Protein AF-A0AAP9JIJ9-F1 (afdb_monomer)

Radius of gyration: 30.89 Å; Cα contacts (8 Å, |Δi|>4): 57; ch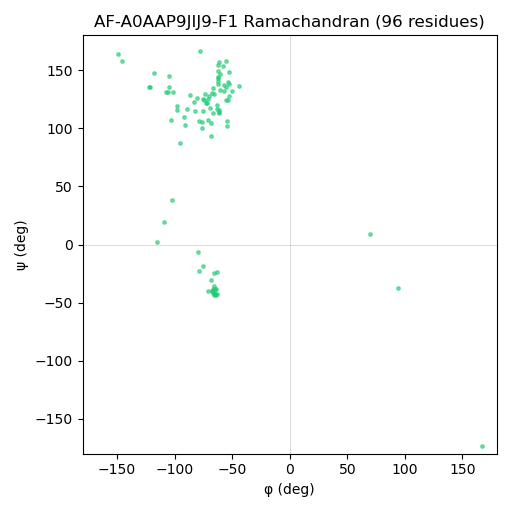ains: 1; bounding box: 72×58×62 Å

Organism: Gluconobacter thailandicus (NCBI:txid257438)

Structure (mmCIF, N/CA/C/O backbone):
data_AF-A0AAP9JIJ9-F1
#
_entry.id   AF-A0AAP9JIJ9-F1
#
loop_
_atom_site.group_PDB
_atom_site.id
_atom_site.type_symbol
_atom_site.label_atom_id
_atom_site.label_alt_id
_atom_site.label_comp_id
_atom_site.label_asym_id
_atom_site.label_entity_id
_atom_site.label_seq_id
_atom_site.pdbx_PDB_ins_code
_atom_site.Cartn_x
_atom_site.Cartn_y
_atom_site.Cartn_z
_atom_site.occupancy
_atom_site.B_iso_or_equiv
_atom_site.auth_seq_id
_atom_site.auth_comp_id
_atom_site.auth_asym_id
_atom_site.auth_atom_id
_atom_site.pdbx_PDB_model_num
ATOM 1 N N . MET A 1 1 ? -58.685 -24.502 34.396 1.00 56.62 1 MET A N 1
ATOM 2 C CA . MET A 1 1 ? -57.422 -24.978 33.782 1.00 56.62 1 MET A CA 1
ATOM 3 C C . MET A 1 1 ? -57.055 -24.272 32.468 1.00 56.62 1 MET A C 1
ATOM 5 O O . MET A 1 1 ? -55.871 -24.106 32.222 1.00 56.62 1 MET A O 1
ATOM 9 N N . LEU A 1 2 ? -58.010 -23.771 31.668 1.00 58.66 2 LEU A N 1
ATOM 10 C CA . LEU A 1 2 ? -57.749 -23.169 30.343 1.00 58.66 2 LEU A CA 1
ATOM 11 C C . LEU A 1 2 ? -56.924 -21.854 30.345 1.00 58.66 2 LEU A C 1
ATOM 13 O O . LEU A 1 2 ? -56.239 -21.553 29.376 1.00 58.66 2 LEU A O 1
ATOM 17 N N . LYS A 1 3 ? -56.928 -21.095 31.452 1.00 56.50 3 LYS A N 1
ATOM 18 C CA . LYS A 1 3 ? -56.244 -19.788 31.575 1.00 56.50 3 LYS A CA 1
ATOM 19 C C . LYS A 1 3 ? -54.709 -19.882 31.551 1.00 56.50 3 LYS A C 1
ATOM 21 O O . LYS A 1 3 ? -54.049 -18.968 31.070 1.00 56.50 3 LYS A O 1
ATOM 26 N N . HIS A 1 4 ? -54.142 -20.986 32.042 1.00 57.25 4 HIS A N 1
ATOM 27 C CA . HIS A 1 4 ? -52.686 -21.190 32.074 1.00 57.25 4 HIS A CA 1
ATOM 28 C C . HIS A 1 4 ? -52.126 -21.621 30.709 1.00 57.25 4 HIS A C 1
ATOM 30 O O . HIS A 1 4 ? -50.959 -21.370 30.419 1.00 57.25 4 HIS A O 1
ATOM 36 N N . LEU A 1 5 ? -52.972 -22.202 29.849 1.00 60.41 5 LEU A N 1
ATOM 37 C CA . LEU A 1 5 ? -52.593 -22.652 28.509 1.00 60.41 5 LEU A CA 1
ATOM 38 C C . LEU A 1 5 ? -52.335 -21.467 27.561 1.00 60.41 5 LEU A C 1
ATOM 40 O O . LEU A 1 5 ? -51.359 -21.473 26.815 1.00 60.41 5 LEU A O 1
ATOM 44 N N . SER A 1 6 ? -53.162 -20.415 27.639 1.00 61.53 6 SER A N 1
ATOM 45 C CA . SER A 1 6 ? -52.967 -19.185 26.856 1.00 61.53 6 SER A CA 1
ATOM 46 C C . SER A 1 6 ? -51.706 -18.417 27.253 1.00 61.53 6 SER A C 1
ATOM 48 O O . SER A 1 6 ? -51.049 -17.854 26.384 1.00 61.53 6 SER A O 1
ATOM 50 N N . GLY A 1 7 ? -51.342 -18.410 28.541 1.00 70.62 7 GLY A N 1
ATOM 51 C CA . GLY A 1 7 ? -50.116 -17.753 29.009 1.00 70.62 7 GLY A CA 1
ATOM 52 C C . GLY A 1 7 ? -48.853 -18.432 28.476 1.00 70.62 7 GLY A C 1
ATOM 53 O O . GLY A 1 7 ? -47.953 -17.760 27.981 1.00 70.62 7 GLY A O 1
ATOM 54 N N . LEU A 1 8 ? -48.820 -19.767 28.500 1.00 68.81 8 LEU A N 1
ATOM 55 C CA . LEU A 1 8 ? -47.718 -20.559 27.944 1.00 68.81 8 LEU A CA 1
ATOM 56 C C . LEU A 1 8 ? -47.572 -20.375 26.428 1.00 68.81 8 LEU A C 1
ATOM 58 O O . LEU A 1 8 ? -46.455 -20.188 25.949 1.00 68.81 8 LEU A O 1
ATOM 62 N N . LEU A 1 9 ? -48.687 -20.351 25.689 1.00 71.75 9 LEU A N 1
ATOM 63 C CA . LEU A 1 9 ? -48.675 -20.100 24.244 1.00 71.75 9 LEU A CA 1
ATOM 64 C C . LEU A 1 9 ? -48.208 -18.682 23.889 1.00 71.75 9 LEU A C 1
ATOM 66 O O . LEU A 1 9 ? -47.466 -18.501 22.924 1.00 71.75 9 LEU A O 1
ATOM 70 N N . ALA A 1 10 ? -48.605 -17.677 24.674 1.00 69.81 10 ALA A N 1
ATOM 71 C CA . ALA A 1 10 ? -48.161 -16.302 24.463 1.00 69.81 10 ALA A CA 1
ATOM 72 C C . ALA A 1 10 ? -46.643 -16.164 24.662 1.00 69.81 10 ALA A C 1
ATOM 74 O O . ALA A 1 10 ? -45.969 -15.551 23.837 1.00 69.81 10 ALA A O 1
ATOM 75 N N . VAL A 1 11 ? -46.090 -16.794 25.705 1.00 73.31 11 VAL A N 1
ATOM 76 C CA . VAL A 1 11 ? -44.644 -16.786 25.980 1.00 73.31 11 VAL A CA 1
ATOM 77 C C . VAL A 1 11 ? -43.864 -17.536 24.895 1.00 73.31 11 VAL A C 1
ATOM 79 O O . VAL A 1 11 ? -42.833 -17.041 24.437 1.00 73.31 11 VAL A O 1
ATOM 82 N N . SER A 1 12 ? -44.362 -18.686 24.421 1.00 69.94 12 SER A N 1
ATOM 83 C CA . SER A 1 12 ? -43.686 -19.444 23.359 1.00 69.94 12 SER A CA 1
ATOM 84 C C . SER A 1 12 ? -43.691 -18.710 22.019 1.00 69.94 12 SER A C 1
ATOM 86 O O . SER A 1 12 ? -42.682 -18.712 21.316 1.00 69.94 12 SER A O 1
ATOM 88 N N . ALA A 1 13 ? -44.802 -18.050 21.673 1.00 76.69 13 ALA A N 1
ATOM 89 C CA . ALA A 1 13 ? -44.900 -17.270 20.441 1.00 76.69 13 ALA A CA 1
ATOM 90 C C . ALA A 1 13 ? -43.948 -16.067 20.465 1.00 76.69 13 ALA A C 1
ATOM 92 O O . ALA A 1 13 ? -43.296 -15.771 19.465 1.00 76.69 13 ALA A O 1
ATOM 93 N N . PHE A 1 14 ? -43.810 -15.419 21.625 1.00 78.00 14 PHE A N 1
ATOM 94 C CA . PHE A 1 14 ? -42.883 -14.305 21.796 1.00 78.00 14 PHE A CA 1
ATOM 95 C C . PHE A 1 14 ? -41.424 -14.746 21.648 1.00 78.00 14 PHE A C 1
ATOM 97 O O . PHE A 1 14 ? -40.636 -14.096 20.965 1.00 78.00 14 PHE A O 1
ATOM 104 N N . PHE A 1 15 ? -41.072 -15.889 22.237 1.00 78.06 15 PHE A N 1
ATOM 105 C CA . PHE A 1 15 ? -39.722 -16.436 22.143 1.00 78.06 15 PHE A CA 1
ATOM 106 C C . PHE A 1 15 ? -39.360 -16.841 20.706 1.00 78.06 15 PHE A C 1
ATOM 108 O O . PHE A 1 15 ? -38.272 -16.525 20.224 1.00 78.06 15 PHE A O 1
ATOM 115 N N . ALA A 1 16 ? -40.293 -17.476 19.989 1.00 79.81 16 ALA A N 1
ATOM 116 C CA . ALA A 1 16 ? -40.109 -17.831 18.583 1.00 79.81 16 ALA A CA 1
ATOM 117 C C . ALA A 1 16 ? -39.964 -16.591 17.682 1.00 79.81 16 ALA A C 1
ATOM 119 O O . ALA A 1 16 ? -39.135 -16.590 16.775 1.00 79.81 16 ALA A O 1
ATOM 120 N N . ALA A 1 17 ? -40.716 -15.519 17.954 1.00 78.75 17 ALA A N 1
ATOM 121 C CA . ALA A 1 17 ? -40.632 -14.274 17.191 1.00 78.75 17 ALA A CA 1
ATOM 122 C C . ALA A 1 17 ? -39.280 -13.560 17.362 1.00 78.75 17 ALA A C 1
ATOM 124 O O . ALA A 1 17 ? -38.740 -13.041 16.387 1.00 78.75 17 ALA A O 1
ATOM 125 N N . ILE A 1 18 ? -38.704 -13.572 18.569 1.00 76.50 18 ILE A N 1
ATOM 126 C CA . ILE A 1 18 ? -37.377 -12.987 18.825 1.00 76.50 18 ILE A CA 1
ATOM 127 C C . ILE A 1 18 ? -36.283 -13.792 18.107 1.00 76.50 18 ILE A C 1
ATOM 129 O O . ILE A 1 18 ? -35.378 -13.209 17.517 1.00 76.50 18 ILE A O 1
ATOM 133 N N . MET A 1 19 ? -36.386 -15.123 18.101 1.00 77.06 19 MET A N 1
ATOM 134 C CA . MET A 1 19 ? -35.405 -15.997 17.439 1.00 77.06 19 MET A CA 1
ATOM 135 C C . MET A 1 19 ? -35.523 -16.021 15.909 1.00 77.06 19 MET A C 1
ATOM 137 O O . MET A 1 19 ? -34.574 -16.406 15.232 1.00 77.06 19 MET A O 1
ATOM 141 N N . ALA A 1 20 ? -36.661 -15.600 15.351 1.00 79.94 20 ALA A N 1
ATOM 142 C CA . ALA A 1 20 ? -36.858 -15.483 13.906 1.00 79.94 20 ALA A CA 1
ATOM 143 C C . ALA A 1 20 ? -36.239 -14.207 13.307 1.00 79.94 20 ALA A C 1
ATOM 145 O O . ALA A 1 20 ? -36.229 -14.048 12.084 1.00 79.94 20 ALA A O 1
ATOM 146 N N . MET A 1 21 ? -35.727 -13.290 14.137 1.00 80.88 21 MET A N 1
ATOM 147 C CA . MET A 1 21 ? -35.052 -12.097 13.639 1.00 80.88 21 MET A CA 1
ATOM 148 C C . MET A 1 21 ? -33.694 -12.474 13.024 1.00 80.88 21 MET A C 1
ATOM 150 O O . MET A 1 21 ? -32.868 -13.094 13.698 1.00 80.88 21 MET A O 1
ATOM 154 N N . PRO A 1 22 ? -33.425 -12.103 11.758 1.00 74.12 22 PRO A N 1
ATOM 155 C CA . PRO A 1 22 ? -32.126 -12.346 11.149 1.00 74.12 22 PRO A CA 1
ATOM 156 C C . PRO A 1 22 ? -31.032 -11.587 11.917 1.00 74.12 22 PRO A C 1
ATOM 158 O O . PRO A 1 22 ? -31.274 -10.467 12.380 1.00 74.12 22 PRO A O 1
ATOM 161 N N . PRO A 1 23 ? -29.817 -12.153 12.048 1.00 69.94 23 PRO A N 1
ATOM 162 C CA . PRO A 1 23 ? -28.720 -11.469 12.712 1.00 69.94 23 PRO A CA 1
ATOM 163 C C . PRO A 1 23 ? -28.391 -10.187 11.942 1.00 69.94 23 PRO A C 1
ATOM 165 O O . PRO A 1 23 ? -27.957 -10.228 10.787 1.00 69.94 23 PRO A O 1
ATOM 168 N N . VAL A 1 24 ? -28.596 -9.038 12.589 1.00 75.56 24 VAL A N 1
ATOM 169 C CA . VAL A 1 24 ? -28.178 -7.737 12.062 1.00 75.56 24 VAL A CA 1
ATOM 170 C C . VAL A 1 24 ? -26.652 -7.714 12.075 1.00 75.56 24 VAL A C 1
ATOM 172 O O . VAL A 1 24 ? -26.012 -7.423 13.083 1.00 75.56 24 VAL A O 1
ATOM 175 N N . SER A 1 25 ? -26.062 -8.095 10.948 1.00 67.50 25 SER A N 1
ATOM 176 C CA . SER A 1 25 ? -24.618 -8.065 10.746 1.00 67.50 25 SER A CA 1
ATOM 177 C C . SER A 1 25 ? -24.211 -6.614 10.502 1.00 67.50 25 SER A C 1
ATOM 179 O O . SER A 1 25 ? -24.411 -6.085 9.412 1.00 67.50 25 SER A O 1
ATOM 181 N N . GLY A 1 26 ? -23.692 -5.941 11.528 1.00 64.38 26 GLY A N 1
ATOM 182 C CA . GLY A 1 26 ? -23.161 -4.587 11.386 1.00 64.38 26 GLY A CA 1
ATOM 183 C C . GLY A 1 26 ? -21.866 -4.592 10.572 1.00 64.38 26 GLY A C 1
ATOM 184 O O . GLY A 1 26 ? -20.930 -5.327 10.886 1.00 64.38 26 GLY A O 1
ATOM 185 N N . THR A 1 27 ? -21.788 -3.766 9.531 1.00 64.69 27 THR A N 1
ATOM 186 C CA . THR A 1 27 ? -20.542 -3.542 8.795 1.00 64.69 27 THR A CA 1
ATOM 187 C C . THR A 1 27 ? -19.633 -2.636 9.622 1.00 64.69 27 THR A C 1
ATOM 189 O O . THR A 1 27 ? -19.861 -1.435 9.754 1.00 64.69 27 THR A O 1
ATOM 192 N N . ALA A 1 28 ? -18.590 -3.211 10.220 1.00 55.06 28 ALA A N 1
ATOM 193 C CA . ALA A 1 28 ? -17.548 -2.429 10.871 1.00 55.06 28 ALA A CA 1
ATOM 194 C C . ALA A 1 28 ? -16.755 -1.660 9.802 1.00 55.06 28 ALA A C 1
ATOM 196 O O . ALA A 1 28 ? -15.941 -2.233 9.077 1.00 55.06 28 ALA A O 1
ATOM 197 N N . HIS A 1 29 ? -17.001 -0.357 9.691 1.00 51.06 29 HIS A N 1
ATOM 198 C CA . HIS A 1 29 ? -16.231 0.525 8.822 1.00 51.06 29 HIS A CA 1
ATOM 199 C C . HIS A 1 29 ? -15.062 1.113 9.618 1.00 51.06 29 HIS A C 1
ATOM 201 O O . HIS A 1 29 ? -15.238 2.017 10.430 1.00 51.06 29 HIS A O 1
ATOM 207 N N . ALA A 1 30 ? -13.855 0.587 9.402 1.00 51.91 30 ALA A N 1
ATOM 208 C CA . ALA A 1 30 ? -12.634 1.200 9.914 1.00 51.91 30 ALA A CA 1
ATOM 209 C C . ALA A 1 30 ? -12.249 2.372 9.000 1.00 51.91 30 ALA A C 1
ATOM 211 O O . ALA A 1 30 ? -11.791 2.164 7.876 1.00 51.91 30 ALA A O 1
ATOM 212 N N . GLN A 1 31 ? -12.452 3.605 9.466 1.00 48.69 31 GLN A N 1
ATOM 213 C CA . GLN A 1 31 ? -12.028 4.801 8.744 1.00 48.69 31 GLN A CA 1
ATOM 214 C C . GLN A 1 31 ? -10.598 5.169 9.152 1.00 48.69 31 GLN A C 1
ATOM 216 O O . GLN A 1 31 ? -10.327 5.483 10.310 1.00 48.69 31 GLN A O 1
ATOM 221 N N . PHE A 1 32 ? -9.673 5.114 8.194 1.00 56.62 32 PHE A N 1
ATOM 222 C CA . PHE A 1 32 ? -8.302 5.577 8.389 1.00 56.62 32 PHE A CA 1
ATOM 223 C C . PHE A 1 32 ? -8.279 7.108 8.373 1.00 56.62 32 PHE A C 1
ATOM 225 O O . PHE A 1 32 ? -8.579 7.717 7.346 1.00 56.62 32 PHE A O 1
ATOM 232 N N . VAL A 1 33 ? -7.928 7.723 9.504 1.00 62.03 33 VAL A N 1
ATOM 233 C CA . VAL A 1 33 ? -7.702 9.170 9.608 1.00 62.03 33 VAL A CA 1
ATOM 234 C C . VAL A 1 33 ? -6.189 9.409 9.642 1.00 62.03 33 VAL A C 1
ATOM 236 O O . VAL A 1 33 ? -5.553 9.090 10.650 1.00 62.03 33 VAL A O 1
ATOM 239 N N . PRO A 1 34 ? -5.579 9.927 8.560 1.00 56.84 34 PRO A N 1
ATOM 240 C CA . PRO A 1 34 ? -4.173 10.299 8.582 1.00 56.84 34 PRO A CA 1
ATOM 241 C C . PRO A 1 34 ? -3.953 11.477 9.542 1.00 56.84 34 PRO A C 1
ATOM 243 O O . PRO A 1 34 ? -4.646 12.488 9.472 1.00 56.84 34 PRO A O 1
ATOM 246 N N . TYR A 1 35 ? -2.983 11.345 10.449 1.00 56.62 35 TYR A N 1
ATOM 247 C CA . TYR A 1 35 ? -2.575 12.419 11.356 1.00 56.62 35 TYR A CA 1
ATOM 248 C C . TYR A 1 35 ? -1.597 13.371 10.646 1.00 56.62 35 TYR A C 1
ATOM 250 O O . TYR A 1 35 ? -0.480 12.974 10.311 1.00 56.62 35 TYR A O 1
ATOM 258 N N . GLU A 1 36 ? -2.003 14.627 10.442 1.00 63.28 36 GLU A N 1
ATOM 259 C CA . GLU A 1 36 ? -1.206 15.691 9.799 1.00 63.28 36 GLU A CA 1
ATOM 260 C C . GLU A 1 36 ? -0.594 16.683 10.814 1.00 63.28 36 GLU A C 1
ATOM 262 O O . GLU A 1 36 ? -0.558 17.889 10.591 1.00 63.28 36 GLU A O 1
ATOM 267 N N . GLY A 1 37 ? -0.134 16.201 11.973 1.00 65.88 37 GLY A N 1
ATOM 268 C CA . GLY A 1 37 ? 0.509 17.057 12.978 1.00 65.88 37 GLY A CA 1
ATOM 269 C C . GLY A 1 37 ? 1.968 17.435 12.655 1.00 65.88 37 GLY A C 1
ATOM 270 O O . GLY A 1 37 ? 2.610 16.800 11.815 1.00 65.88 37 GLY A O 1
ATOM 271 N N . PRO A 1 38 ? 2.536 18.429 13.373 1.00 53.78 38 PRO A N 1
ATOM 272 C CA . PRO A 1 38 ? 3.912 18.916 13.179 1.00 53.78 38 PRO A CA 1
ATOM 273 C C . PRO A 1 38 ? 4.974 17.846 13.466 1.00 53.78 38 PRO A C 1
ATOM 275 O O . PRO A 1 38 ? 6.069 17.874 12.909 1.00 53.78 38 PRO A O 1
ATOM 278 N N . TYR A 1 39 ? 4.623 16.856 14.283 1.00 49.78 39 TYR A N 1
ATOM 279 C CA . TYR A 1 39 ? 5.343 15.601 14.385 1.00 49.78 39 TYR A CA 1
ATOM 280 C C . TYR A 1 39 ? 4.640 14.613 13.460 1.00 49.78 39 TYR A C 1
ATOM 282 O O . TYR A 1 39 ? 3.757 13.871 13.895 1.00 49.78 39 TYR A O 1
ATOM 290 N N . ARG A 1 40 ? 5.021 14.574 12.174 1.00 52.72 40 ARG A N 1
ATOM 291 C CA . ARG A 1 40 ? 4.862 13.325 11.418 1.00 52.72 40 ARG A CA 1
ATOM 292 C C . ARG A 1 40 ? 5.590 12.293 12.262 1.00 52.72 40 ARG A C 1
ATOM 294 O O . ARG A 1 40 ? 6.815 12.344 12.320 1.00 52.72 40 ARG A O 1
ATOM 301 N N . GLN A 1 41 ? 4.853 11.476 13.013 1.00 57.41 41 GLN A N 1
ATOM 302 C CA . GLN A 1 41 ? 5.441 10.453 13.864 1.00 57.41 41 GLN A CA 1
ATOM 303 C C . GLN A 1 41 ? 6.333 9.635 12.944 1.00 57.41 41 GLN A C 1
ATOM 305 O O . GLN A 1 41 ? 5.828 8.951 12.056 1.00 57.41 41 GLN A O 1
ATOM 310 N N . MET A 1 42 ? 7.650 9.813 13.067 1.00 56.62 42 MET A N 1
ATOM 311 C CA . MET A 1 42 ? 8.596 9.012 12.317 1.00 56.62 42 MET A CA 1
ATOM 312 C C . MET A 1 42 ? 8.326 7.590 12.795 1.00 56.62 42 MET A C 1
ATOM 314 O O . MET A 1 42 ? 8.495 7.328 13.991 1.00 56.62 42 MET A O 1
ATOM 318 N N . PRO A 1 43 ? 7.813 6.701 11.934 1.00 60.03 43 PRO A N 1
ATOM 319 C CA . PRO A 1 43 ? 7.499 5.370 12.393 1.00 60.03 43 PRO A CA 1
ATOM 320 C C . PRO A 1 43 ? 8.807 4.703 12.854 1.00 60.03 43 PRO A C 1
ATOM 322 O O . PRO A 1 43 ? 9.860 4.959 12.258 1.00 60.03 43 PRO A O 1
ATOM 325 N N . PRO A 1 44 ? 8.777 3.928 13.956 1.00 60.09 44 PRO A N 1
ATOM 326 C CA . PRO A 1 44 ? 9.969 3.272 14.499 1.00 60.09 44 PRO A CA 1
ATOM 327 C C . PRO A 1 44 ? 10.660 2.460 13.398 1.00 60.09 44 PRO A C 1
ATOM 329 O O . PRO A 1 44 ? 9.963 1.968 12.531 1.00 60.09 44 PRO A O 1
ATOM 332 N N . PRO A 1 45 ? 11.990 2.286 13.371 1.00 64.81 45 PRO A N 1
ATOM 333 C CA . PRO A 1 45 ? 12.657 1.615 12.254 1.00 64.81 45 PRO A CA 1
ATOM 334 C C . PRO A 1 45 ? 11.997 0.262 11.907 1.00 64.81 45 PRO A C 1
ATOM 336 O O . PRO A 1 45 ? 11.722 -0.532 12.814 1.00 64.81 45 PRO A O 1
ATOM 339 N N . PRO A 1 46 ? 11.705 -0.007 10.615 1.00 64.12 46 PRO A N 1
ATOM 340 C CA . PRO A 1 46 ? 10.992 -1.211 10.219 1.00 64.12 46 PRO A CA 1
ATOM 341 C C . PRO A 1 46 ? 11.791 -2.472 10.584 1.00 64.12 46 PRO A C 1
ATOM 343 O O . PRO A 1 46 ? 13.026 -2.448 10.546 1.00 64.12 46 PRO A O 1
ATOM 346 N N . PRO A 1 47 ? 11.112 -3.595 10.888 1.00 66.06 47 PRO A N 1
ATOM 347 C CA . PRO A 1 47 ? 11.772 -4.872 11.139 1.00 66.06 47 PRO A CA 1
ATOM 348 C C . PRO A 1 47 ? 12.672 -5.288 9.970 1.00 66.06 47 PRO A C 1
ATOM 350 O O . PRO A 1 47 ? 12.454 -4.873 8.828 1.00 66.06 47 PRO A O 1
ATOM 353 N N . HIS A 1 48 ? 13.648 -6.162 10.235 1.00 65.69 48 HIS A N 1
ATOM 354 C CA . HIS A 1 48 ? 14.571 -6.678 9.217 1.00 65.69 48 HIS A CA 1
ATOM 355 C C . HIS A 1 48 ? 13.829 -7.072 7.921 1.00 65.69 48 HIS A C 1
ATOM 357 O O . HIS A 1 48 ? 12.764 -7.702 8.000 1.00 65.69 48 HIS A O 1
ATOM 363 N N . PRO A 1 49 ? 14.355 -6.718 6.730 1.00 66.25 49 PRO A N 1
ATOM 364 C CA . PRO A 1 49 ? 13.742 -7.098 5.463 1.00 66.25 49 PRO A CA 1
ATOM 365 C C . PRO A 1 49 ? 13.516 -8.609 5.417 1.00 66.25 49 PRO A C 1
ATOM 367 O O . PRO A 1 49 ? 14.443 -9.386 5.666 1.00 66.25 49 PRO A O 1
ATOM 370 N N . ARG A 1 50 ? 12.291 -9.044 5.102 1.00 70.12 50 ARG A N 1
ATOM 371 C CA . ARG A 1 50 ? 12.035 -10.473 4.907 1.00 70.12 50 ARG A CA 1
ATOM 372 C C . ARG A 1 50 ? 12.781 -10.936 3.657 1.00 70.12 50 ARG A C 1
ATOM 374 O O . ARG A 1 50 ? 12.749 -10.269 2.624 1.00 70.12 50 ARG A O 1
ATOM 381 N N . ARG A 1 51 ? 13.457 -12.086 3.745 1.00 64.50 51 ARG A N 1
ATOM 382 C CA . ARG A 1 51 ? 13.992 -12.756 2.553 1.00 64.50 51 ARG A CA 1
ATOM 383 C C . ARG A 1 51 ? 12.820 -13.301 1.742 1.00 64.50 51 ARG A C 1
ATOM 385 O O . ARG A 1 51 ? 12.098 -14.168 2.224 1.00 64.50 51 ARG A O 1
ATOM 392 N N . GLU A 1 52 ? 12.663 -12.803 0.522 1.00 65.69 52 GLU A N 1
ATOM 393 C CA . GLU A 1 52 ? 11.716 -13.333 -0.460 1.00 65.69 52 GLU A CA 1
ATOM 394 C C . GLU A 1 52 ? 12.468 -14.134 -1.534 1.00 65.69 52 GLU A C 1
ATOM 396 O O . GLU A 1 52 ? 13.499 -13.662 -2.029 1.00 65.69 52 GLU A O 1
ATOM 401 N N . PRO A 1 53 ? 11.973 -15.325 -1.919 1.00 67.25 53 PRO A N 1
ATOM 402 C CA . PRO A 1 53 ? 12.447 -16.017 -3.109 1.00 67.25 53 PRO A CA 1
ATOM 403 C C . PRO A 1 53 ? 12.173 -15.143 -4.336 1.00 67.25 53 PRO A C 1
ATOM 405 O O . PRO A 1 53 ? 11.019 -14.879 -4.669 1.00 67.25 53 PRO A O 1
ATOM 408 N N . VAL A 1 54 ? 13.230 -14.672 -4.998 1.00 71.06 54 VAL A N 1
ATOM 409 C CA . VAL A 1 54 ? 13.096 -13.900 -6.238 1.00 71.06 54 VAL A CA 1
ATOM 410 C C . VAL A 1 54 ? 12.665 -14.864 -7.349 1.00 71.06 54 VAL A C 1
ATOM 412 O O . VAL A 1 54 ? 13.381 -15.837 -7.601 1.00 71.06 54 VAL A O 1
ATOM 415 N N . PRO A 1 55 ? 11.518 -14.639 -8.017 1.00 72.00 55 PRO A N 1
ATOM 416 C CA . PRO A 1 55 ? 11.097 -15.478 -9.129 1.00 72.00 55 PRO A CA 1
ATOM 417 C C . PRO A 1 55 ? 12.103 -15.423 -10.287 1.00 72.00 55 PRO A C 1
ATOM 419 O O . PRO A 1 55 ? 12.810 -14.422 -10.441 1.00 72.00 55 PRO A O 1
ATOM 422 N N . PRO A 1 56 ? 12.133 -16.447 -11.158 1.00 74.12 56 PRO A N 1
ATOM 423 C CA . PRO A 1 56 ? 12.941 -16.415 -12.369 1.00 74.12 56 PRO A CA 1
ATOM 424 C C . PRO A 1 56 ? 12.641 -15.170 -13.209 1.00 74.12 56 PRO A C 1
ATOM 426 O O . PRO A 1 56 ? 11.480 -14.774 -13.366 1.00 74.12 56 PRO A O 1
ATOM 429 N N . TYR A 1 57 ? 13.692 -14.571 -13.768 1.00 74.81 57 TYR A N 1
ATOM 430 C CA . TYR A 1 57 ? 13.577 -13.402 -14.632 1.00 74.81 57 TYR A CA 1
ATOM 431 C C . TYR A 1 57 ? 12.628 -13.673 -15.809 1.00 74.81 57 TYR A C 1
ATOM 433 O O . TYR A 1 57 ? 12.712 -14.716 -16.461 1.00 74.81 57 TYR A O 1
ATOM 441 N N . ARG A 1 58 ? 11.737 -12.719 -16.107 1.00 75.62 58 ARG A N 1
ATOM 442 C CA . ARG A 1 58 ? 10.875 -12.754 -17.297 1.00 75.62 58 ARG A CA 1
ATOM 443 C C . ARG A 1 58 ? 11.100 -11.507 -18.141 1.00 75.62 58 ARG A C 1
ATOM 445 O O . ARG A 1 58 ? 11.178 -10.401 -17.613 1.00 75.62 58 ARG A O 1
ATOM 452 N N . TYR A 1 59 ? 11.207 -11.697 -19.454 1.00 79.06 59 TYR A N 1
ATOM 453 C CA . TYR A 1 59 ? 11.527 -10.633 -20.404 1.00 79.06 59 TYR A CA 1
ATOM 454 C C . TYR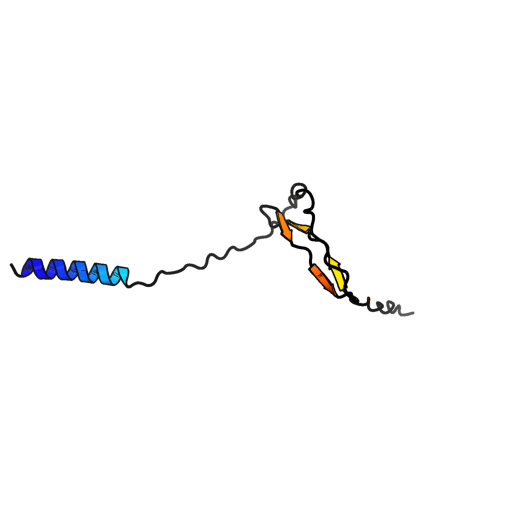 A 1 59 ? 10.525 -9.474 -20.317 1.00 79.06 59 TYR A C 1
ATOM 456 O O . TYR A 1 59 ? 9.313 -9.689 -20.280 1.00 79.06 59 TYR A O 1
ATOM 464 N N . GLY A 1 60 ? 11.028 -8.238 -20.258 1.00 83.75 60 GLY A N 1
ATOM 465 C CA . GLY A 1 60 ? 10.189 -7.043 -20.112 1.00 83.75 60 GLY A CA 1
ATOM 466 C C . GLY A 1 60 ? 9.509 -6.898 -18.743 1.00 83.75 60 GLY A C 1
ATOM 467 O O . GLY A 1 60 ? 8.666 -6.013 -18.577 1.00 83.75 60 GLY A O 1
ATOM 468 N N . MET A 1 61 ? 9.864 -7.734 -17.763 1.00 86.44 61 MET A N 1
ATOM 469 C CA . MET A 1 61 ? 9.404 -7.640 -16.381 1.00 86.44 61 MET A CA 1
ATOM 470 C C . MET A 1 61 ? 10.585 -7.396 -15.439 1.00 86.44 61 MET A C 1
ATOM 472 O O . MET A 1 61 ? 11.703 -7.857 -15.666 1.00 86.44 61 MET A O 1
ATOM 476 N N . ARG A 1 62 ? 10.334 -6.656 -14.363 1.00 84.81 62 ARG A N 1
ATOM 477 C CA . ARG A 1 62 ? 11.277 -6.413 -13.273 1.00 84.81 62 ARG A CA 1
ATOM 478 C C . ARG A 1 62 ? 10.645 -6.902 -11.979 1.00 84.81 62 ARG A C 1
ATOM 480 O O . ARG A 1 62 ? 9.481 -6.616 -11.719 1.00 84.81 62 ARG A O 1
ATOM 487 N N . TRP A 1 63 ? 11.415 -7.613 -11.165 1.00 83.62 63 TRP A N 1
ATOM 488 C CA . TRP A 1 63 ? 11.007 -7.921 -9.800 1.00 83.62 63 TRP A CA 1
ATOM 489 C C . TRP A 1 63 ? 11.106 -6.663 -8.934 1.00 83.62 63 TRP A C 1
ATOM 491 O O . TRP A 1 63 ? 12.182 -6.070 -8.821 1.00 83.62 63 TRP A O 1
ATOM 501 N N . GLU A 1 64 ? 10.000 -6.257 -8.321 1.00 83.88 64 GLU A N 1
ATOM 502 C CA . GLU A 1 64 ? 9.988 -5.257 -7.257 1.00 83.88 64 GLU A CA 1
ATOM 503 C C . GLU A 1 64 ? 9.956 -5.971 -5.909 1.00 83.88 64 GLU A C 1
ATOM 505 O O . GLU A 1 64 ? 9.041 -6.742 -5.624 1.00 83.88 64 GLU A O 1
ATOM 510 N N . ARG A 1 65 ? 10.996 -5.739 -5.095 1.00 79.62 65 ARG A N 1
ATOM 511 C CA . ARG A 1 65 ? 11.133 -6.348 -3.765 1.00 79.62 65 ARG A CA 1
ATOM 512 C C . ARG A 1 65 ? 9.987 -5.907 -2.857 1.00 79.62 65 ARG A C 1
ATOM 514 O O . ARG 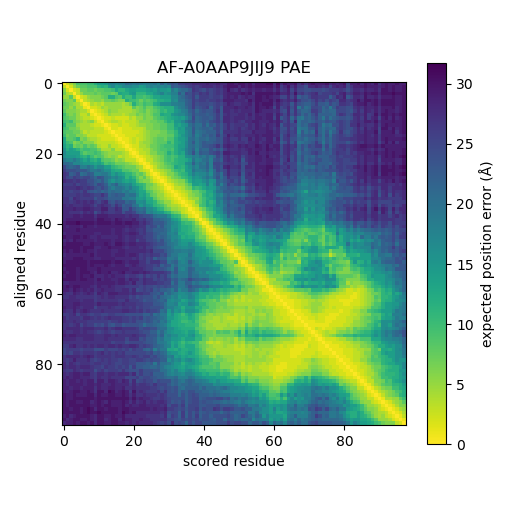A 1 65 ? 9.602 -4.736 -2.887 1.00 79.62 65 ARG A O 1
ATOM 521 N N . GLY A 1 66 ? 9.517 -6.818 -2.005 1.00 84.88 66 GLY A N 1
ATOM 522 C CA . GLY A 1 66 ? 8.596 -6.468 -0.936 1.00 84.88 66 GLY A CA 1
ATOM 523 C C . GLY A 1 66 ? 9.180 -5.413 0.005 1.00 84.88 66 GLY A C 1
ATOM 524 O O . GLY A 1 66 ? 10.400 -5.257 0.131 1.00 84.88 66 GLY A O 1
ATOM 525 N N . HIS A 1 67 ? 8.300 -4.651 0.645 1.00 83.94 67 HIS 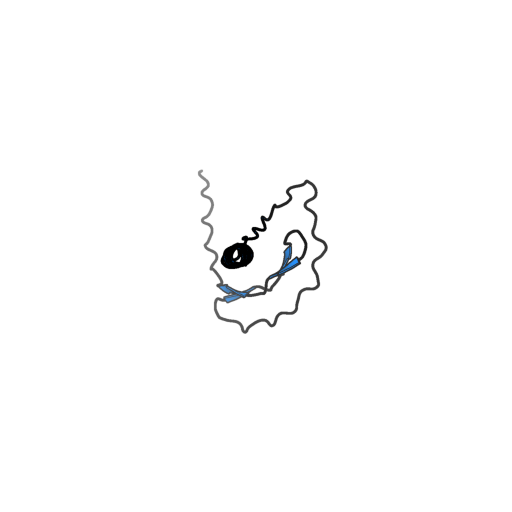A N 1
ATOM 526 C CA . HIS A 1 67 ? 8.687 -3.592 1.569 1.00 83.94 67 HIS A CA 1
ATOM 527 C C . HIS A 1 67 ? 7.685 -3.456 2.711 1.00 83.94 67 HIS A C 1
ATOM 529 O O . HIS A 1 67 ? 6.527 -3.864 2.624 1.00 83.94 67 HIS A O 1
ATOM 535 N N . TRP A 1 68 ? 8.153 -2.867 3.805 1.00 79.81 68 TRP A N 1
ATOM 536 C CA . TRP A 1 68 ? 7.302 -2.512 4.928 1.00 79.81 68 TRP A CA 1
ATOM 537 C C . TRP A 1 68 ? 6.573 -1.202 4.633 1.00 79.81 68 TRP A C 1
ATOM 539 O O . TRP A 1 68 ? 7.206 -0.190 4.336 1.00 79.81 68 TRP A O 1
ATOM 549 N N . GLN A 1 69 ? 5.247 -1.216 4.750 1.00 82.69 69 GLN A N 1
ATOM 550 C CA . GLN A 1 69 ? 4.415 -0.018 4.704 1.00 82.69 69 GLN A CA 1
ATOM 551 C C . GLN A 1 69 ? 3.898 0.296 6.107 1.00 82.69 69 GLN A C 1
ATOM 553 O O . GLN A 1 69 ? 3.389 -0.585 6.804 1.00 82.69 69 GLN A O 1
ATOM 558 N N . TRP A 1 70 ? 4.032 1.554 6.524 1.00 76.12 70 TRP A N 1
ATOM 559 C CA . TRP A 1 70 ? 3.429 2.040 7.761 1.00 76.12 70 TRP A CA 1
ATOM 560 C C . TRP A 1 70 ? 1.921 2.215 7.569 1.00 76.12 70 TRP A C 1
ATOM 562 O O . TRP A 1 70 ? 1.498 2.934 6.667 1.00 76.12 70 TRP A O 1
ATOM 572 N N . VAL A 1 71 ? 1.116 1.569 8.415 1.00 83.12 71 VAL A N 1
ATOM 573 C CA . VAL A 1 71 ? -0.359 1.616 8.353 1.00 83.12 71 VAL A CA 1
ATOM 574 C C . VAL A 1 71 ? -0.979 2.418 9.505 1.00 83.12 71 VAL A C 1
ATOM 576 O O . VAL A 1 71 ? -2.157 2.272 9.810 1.00 83.12 71 VAL A O 1
ATOM 579 N N . GLY A 1 72 ? -0.193 3.273 10.164 1.00 72.50 72 GLY A N 1
ATOM 580 C CA . GLY A 1 72 ? -0.650 4.153 11.247 1.00 72.50 72 GLY A CA 1
ATOM 581 C C . GLY A 1 72 ? -0.469 3.578 12.653 1.00 72.50 72 GLY A C 1
ATOM 582 O O . GLY A 1 72 ? -0.091 4.320 13.550 1.00 72.50 72 GLY A O 1
ATOM 583 N N . ASN A 1 73 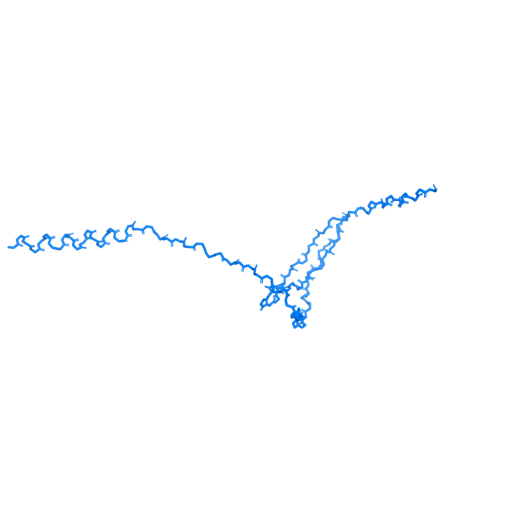? -0.670 2.270 12.848 1.00 75.88 73 ASN A N 1
ATOM 584 C CA . ASN A 1 73 ? -0.486 1.592 14.145 1.00 75.88 73 ASN A CA 1
ATOM 585 C C . ASN A 1 73 ? 0.655 0.557 14.157 1.00 75.88 73 ASN A C 1
ATOM 587 O O . ASN A 1 73 ? 0.867 -0.123 15.159 1.00 75.88 73 ASN A O 1
ATOM 591 N N . GLY A 1 74 ? 1.366 0.407 13.039 1.00 76.19 74 GLY A N 1
ATOM 592 C CA . GLY A 1 74 ? 2.377 -0.624 12.859 1.00 76.19 74 GLY A CA 1
ATOM 593 C C . GLY A 1 74 ? 2.818 -0.777 11.408 1.00 76.19 74 GLY A C 1
ATOM 594 O O . GLY A 1 74 ? 2.427 -0.011 10.521 1.00 76.19 74 GLY A O 1
ATOM 595 N N . TYR A 1 75 ? 3.636 -1.802 11.171 1.00 77.62 75 TYR A N 1
ATOM 596 C CA . TYR A 1 75 ? 4.136 -2.154 9.848 1.00 77.62 75 TYR A CA 1
ATOM 597 C C . TYR A 1 75 ? 3.381 -3.331 9.246 1.00 77.62 75 TYR A C 1
ATOM 599 O O . TYR A 1 75 ? 3.260 -4.394 9.854 1.00 77.62 75 TYR A O 1
ATOM 607 N N . ARG A 1 76 ? 2.950 -3.163 7.997 1.00 82.19 76 ARG A N 1
ATOM 608 C CA . ARG A 1 76 ? 2.423 -4.237 7.158 1.00 82.19 76 ARG A CA 1
ATOM 609 C C . ARG A 1 76 ? 3.453 -4.603 6.098 1.00 82.19 76 ARG A C 1
ATOM 611 O O . ARG A 1 76 ? 3.991 -3.722 5.432 1.00 82.19 76 ARG A O 1
ATOM 618 N N . TRP A 1 77 ? 3.733 -5.895 5.942 1.00 82.31 77 TRP A N 1
ATOM 619 C CA . TRP A 1 77 ? 4.574 -6.369 4.842 1.00 82.31 77 TRP A CA 1
ATOM 620 C C . TRP A 1 77 ? 3.763 -6.333 3.551 1.00 82.31 77 TRP A C 1
ATOM 622 O O . TRP A 1 77 ? 2.689 -6.935 3.488 1.00 82.31 77 TRP A O 1
ATOM 632 N N . ILE A 1 78 ? 4.278 -5.649 2.535 1.00 84.94 78 ILE A N 1
ATOM 633 C CA . ILE A 1 78 ? 3.773 -5.726 1.167 1.00 84.94 78 ILE A CA 1
ATOM 634 C C . ILE A 1 78 ? 4.672 -6.708 0.414 1.00 84.94 78 ILE A C 1
ATOM 636 O O . ILE A 1 78 ? 5.859 -6.409 0.264 1.00 84.94 78 ILE A O 1
ATOM 640 N N . PRO A 1 79 ? 4.144 -7.858 -0.047 1.00 83.06 79 PRO A N 1
ATOM 641 C CA . PRO A 1 79 ? 4.921 -8.818 -0.819 1.00 83.06 79 PRO A CA 1
ATOM 642 C C . PRO A 1 79 ? 5.467 -8.224 -2.116 1.00 83.06 79 PRO A C 1
ATOM 644 O O . PRO A 1 79 ? 4.813 -7.397 -2.761 1.00 83.06 79 PRO A O 1
ATOM 647 N N . GLY A 1 80 ? 6.652 -8.679 -2.518 1.00 86.19 80 GLY A N 1
ATOM 648 C CA . GLY A 1 80 ? 7.206 -8.352 -3.826 1.00 86.19 80 GLY A CA 1
ATOM 649 C C . GLY A 1 80 ? 6.343 -8.874 -4.977 1.00 86.19 80 GLY A C 1
ATOM 650 O O . GLY A 1 80 ? 5.597 -9.846 -4.837 1.00 86.19 80 GLY A O 1
ATOM 651 N N . HIS A 1 81 ? 6.437 -8.222 -6.135 1.00 87.75 81 HIS A N 1
ATOM 652 C CA . HIS A 1 81 ? 5.698 -8.621 -7.332 1.00 87.75 81 HIS A CA 1
ATOM 653 C C . HIS A 1 81 ? 6.458 -8.278 -8.619 1.00 87.75 81 HIS A C 1
ATOM 655 O O . HIS A 1 81 ? 7.410 -7.498 -8.634 1.00 87.75 81 HIS A O 1
ATOM 661 N N . MET A 1 82 ? 6.038 -8.892 -9.727 1.00 83.81 82 MET A N 1
ATOM 662 C CA . MET A 1 82 ? 6.578 -8.607 -11.056 1.00 83.81 82 MET A CA 1
ATOM 663 C C . MET A 1 82 ? 5.885 -7.379 -11.642 1.00 83.81 82 MET A C 1
ATOM 665 O O . MET A 1 82 ? 4.669 -7.384 -11.830 1.00 83.81 82 MET A O 1
ATOM 669 N N . VAL A 1 83 ? 6.659 -6.356 -11.992 1.00 87.38 83 VAL A N 1
ATOM 670 C CA . VAL A 1 83 ? 6.163 -5.192 -12.730 1.00 87.38 83 VAL A CA 1
ATOM 671 C C . VAL A 1 83 ? 6.601 -5.244 -14.181 1.00 87.38 83 VAL A C 1
ATOM 673 O O . VAL A 1 83 ? 7.712 -5.665 -14.504 1.00 87.38 83 VAL A O 1
ATOM 676 N N . ARG A 1 84 ? 5.742 -4.767 -15.080 1.00 88.06 84 ARG A N 1
ATOM 677 C CA . ARG A 1 84 ? 6.115 -4.568 -16.480 1.00 88.06 84 ARG A CA 1
ATOM 678 C C . ARG A 1 84 ? 7.031 -3.353 -16.587 1.00 88.06 84 ARG A C 1
ATOM 680 O O . ARG A 1 84 ? 6.685 -2.271 -16.112 1.00 88.06 84 ARG A O 1
ATOM 687 N N . ILE A 1 85 ? 8.169 -3.518 -17.250 1.00 85.12 85 ILE A N 1
ATOM 688 C CA . ILE A 1 85 ? 9.063 -2.406 -17.566 1.00 85.12 85 ILE A CA 1
ATOM 689 C C . ILE A 1 85 ? 8.320 -1.509 -18.557 1.00 85.12 85 ILE A C 1
ATOM 691 O O . ILE A 1 85 ? 8.021 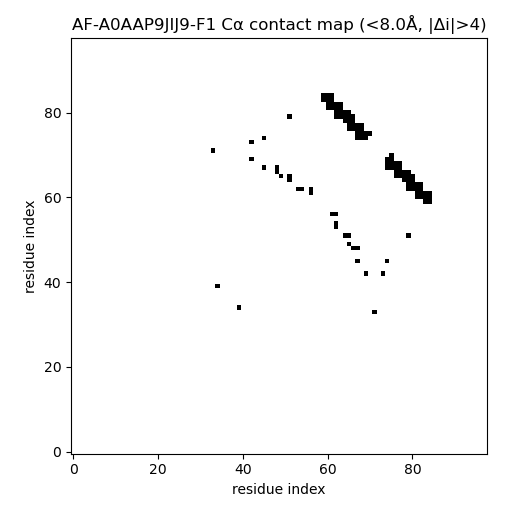-1.919 -19.679 1.00 85.12 85 ILE A O 1
ATOM 695 N N . ARG A 1 86 ? 7.972 -0.293 -18.128 1.00 81.62 86 ARG A N 1
ATOM 696 C CA . ARG A 1 86 ? 7.431 0.720 -19.036 1.00 81.62 86 ARG A CA 1
ATOM 697 C C . ARG A 1 86 ? 8.606 1.474 -19.655 1.00 81.62 86 ARG A C 1
ATOM 699 O O . ARG A 1 86 ? 9.460 1.937 -18.897 1.00 81.62 86 ARG A O 1
ATOM 706 N N . PRO A 1 87 ? 8.668 1.619 -20.988 1.00 77.94 87 PRO A N 1
ATOM 707 C CA . PRO A 1 87 ? 9.634 2.518 -21.594 1.00 77.94 87 PRO A CA 1
ATOM 708 C C . PRO A 1 87 ? 9.372 3.937 -21.080 1.00 77.94 87 PRO A C 1
ATOM 710 O O . PRO A 1 87 ? 8.224 4.392 -21.036 1.00 77.94 87 PRO A O 1
ATOM 713 N N . VAL A 1 88 ? 10.434 4.625 -20.663 1.00 77.06 88 VAL A N 1
ATOM 714 C CA . VAL A 1 88 ? 10.362 6.051 -20.343 1.00 77.06 88 VAL A CA 1
ATOM 715 C C . VAL A 1 88 ? 9.986 6.764 -21.636 1.00 77.06 88 VAL A C 1
ATOM 717 O O . VAL A 1 88 ? 10.724 6.695 -22.618 1.00 77.06 88 VAL A O 1
ATOM 720 N N . ARG A 1 89 ? 8.821 7.419 -21.667 1.00 80.00 89 ARG A N 1
ATOM 721 C CA . ARG A 1 89 ? 8.530 8.345 -22.763 1.00 80.00 89 ARG A CA 1
ATOM 722 C C . ARG A 1 89 ? 9.489 9.526 -22.618 1.00 80.00 89 ARG A C 1
ATOM 724 O O . ARG A 1 89 ? 9.570 10.060 -21.511 1.00 80.00 89 ARG A O 1
ATOM 731 N N . PRO A 1 90 ? 10.202 9.934 -23.679 1.00 79.62 90 PRO A N 1
ATOM 732 C CA . PRO A 1 90 ? 10.967 11.168 -23.645 1.00 79.62 90 PRO A CA 1
ATOM 733 C C . PRO A 1 90 ? 10.037 12.303 -23.215 1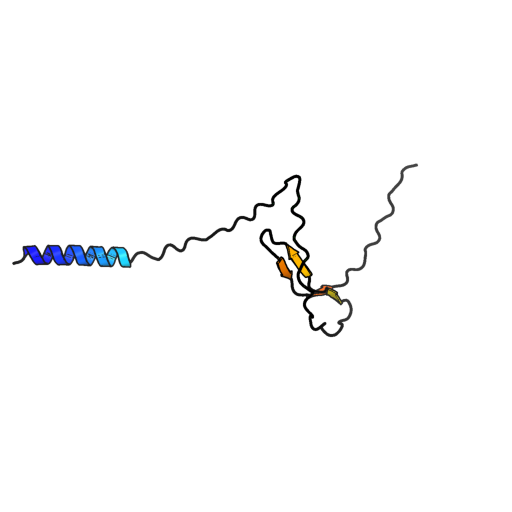.00 79.62 90 PRO A C 1
ATOM 735 O O . PRO A 1 90 ? 8.979 12.495 -23.818 1.00 79.62 90 PRO A O 1
ATOM 738 N N . GLN A 1 91 ? 10.399 13.021 -22.153 1.00 78.88 91 GLN A N 1
ATOM 739 C CA . GLN A 1 91 ? 9.754 14.291 -21.843 1.00 78.88 91 GLN A CA 1
ATOM 740 C C . GLN A 1 91 ? 10.069 15.222 -23.028 1.00 78.88 91 GLN A C 1
ATOM 742 O O . GLN A 1 91 ? 11.254 15.420 -23.309 1.00 78.88 91 GLN A O 1
ATOM 747 N N . PRO A 1 92 ? 9.074 15.754 -23.765 1.00 80.12 92 PRO A N 1
ATOM 748 C CA . PRO A 1 92 ? 9.356 16.759 -24.783 1.00 80.12 92 PRO A CA 1
ATOM 749 C C . PRO A 1 92 ? 10.068 17.934 -24.111 1.00 80.12 92 PRO A C 1
ATOM 751 O O . PRO A 1 92 ? 9.709 18.316 -22.993 1.00 80.12 92 PRO A O 1
ATOM 754 N N . ALA A 1 93 ? 11.108 18.459 -24.763 1.00 81.56 93 ALA A N 1
ATOM 755 C CA . ALA A 1 93 ? 11.857 19.590 -24.235 1.00 81.56 93 ALA A CA 1
ATOM 756 C C . ALA A 1 93 ? 10.889 20.737 -23.886 1.00 81.56 93 ALA A C 1
ATOM 758 O O . ALA A 1 93 ? 9.954 20.983 -24.657 1.00 81.56 93 ALA A O 1
ATOM 759 N N . PRO A 1 94 ? 11.078 21.425 -22.745 1.00 82.94 94 PRO A N 1
ATOM 760 C CA . PRO A 1 94 ? 10.296 22.611 -22.449 1.00 82.94 94 PRO A CA 1
ATOM 761 C C . PRO A 1 94 ? 10.444 23.601 -23.607 1.00 82.94 94 PRO A C 1
ATOM 763 O O . PRO A 1 94 ? 11.556 23.939 -24.014 1.00 82.94 94 PRO A O 1
ATOM 766 N N . PHE A 1 95 ? 9.316 24.021 -24.177 1.00 84.38 95 PHE A N 1
ATOM 767 C CA . PHE A 1 95 ? 9.297 25.063 -25.191 1.00 84.38 95 PHE A CA 1
ATOM 768 C C . PHE A 1 95 ? 9.616 26.391 -24.504 1.00 84.38 95 PHE A C 1
ATOM 770 O O . PHE A 1 95 ? 8.792 26.914 -23.755 1.00 84.38 95 PHE A O 1
ATOM 777 N N . TYR A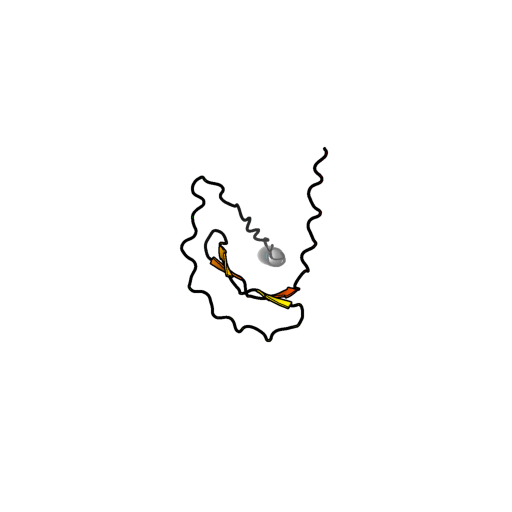 1 96 ? 10.818 26.916 -24.732 1.00 78.31 96 TYR A N 1
ATOM 778 C CA . TYR A 1 96 ? 11.173 28.273 -24.334 1.00 78.31 96 TYR A CA 1
ATOM 779 C C . TYR A 1 96 ? 10.875 29.213 -25.512 1.00 78.31 96 TYR A C 1
ATOM 781 O O . TYR A 1 96 ? 11.566 29.114 -26.531 1.00 78.31 96 TYR A O 1
ATOM 789 N N . PRO A 1 97 ? 9.855 30.089 -25.427 1.00 81.50 97 PRO A N 1
ATOM 790 C CA . PRO A 1 97 ? 9.681 31.150 -26.412 1.00 81.50 97 PRO A CA 1
ATOM 791 C C . PRO A 1 97 ? 10.8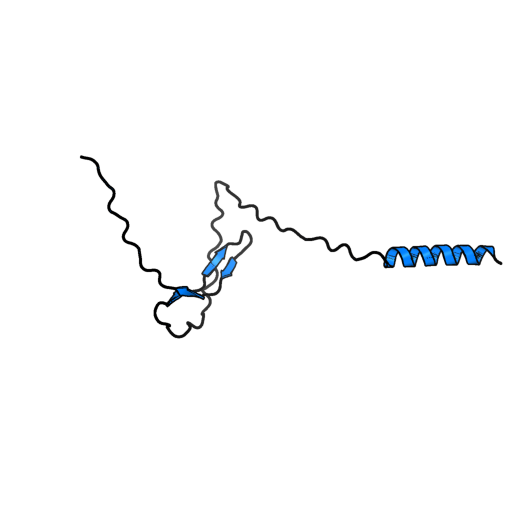97 32.091 -26.367 1.00 81.50 97 PRO A C 1
ATOM 793 O O . PRO A 1 97 ? 11.408 32.382 -25.284 1.00 81.50 97 PRO A O 1
ATOM 796 N N . ARG A 1 98 ? 11.381 32.508 -27.543 1.00 74.56 98 ARG A N 1
ATOM 797 C CA . ARG A 1 98 ? 12.400 33.559 -27.684 1.00 74.56 98 ARG A CA 1
ATOM 798 C C . ARG A 1 98 ? 11.756 34.934 -27.718 1.00 74.56 98 ARG A C 1
ATOM 800 O O . ARG A 1 98 ? 10.640 35.021 -28.275 1.00 74.56 98 ARG A O 1
#

Sequence (98 aa):
MLKHLSGLLAVSAFFAAIMAMPPVSGTAHAQFVPYEGPYRQMPPPPPHPRREPVPPYRYGMRWERGHWQWVGNGYRWIPGHMVRIRPVRPQPAPFYPR

InterPro domains:
  IPR024447 YXWGXW repeat [PF12779] (58-81)

Solvent-accessible surface area (backbone atoms only — not comparable to full-atom values): 6963 Å² total; per-residue (Å²): 122,71,74,62,54,56,54,54,51,53,54,52,51,52,53,51,55,63,69,66,56,75,82,84,78,76,83,84,77,84,78,87,76,85,77,87,54,97,66,63,74,74,74,74,83,77,75,81,83,79,90,71,87,77,74,82,88,49,92,68,47,43,81,43,78,50,48,79,41,79,73,89,87,51,76,44,82,42,79,52,50,80,39,73,66,71,81,82,72,80,76,74,75,82,86,73,86,130

Foldseek 3Di:
DVVVVVVVVVVVVVVVVVVPDDPPDDDDDDDDDDDPDPCPPPPDDAPDFDDDDDDPDDPQKDKDAWDWDDRPPHTDIDHIDIDGNDPDDPDPPPDDDD

pLDDT: mean 72.25, std 10.5, range [48.69, 88.06]

Secondary structure (DSSP, 8-state):
-HHHHHHHHHHHHHHHHHHTS----------------SS---PPPPP-PPP--PPPP-TTEEEEPPEEEE-SSSEEEE--EEEE-PPPPPPPPP----

Mean predicted aligned error: 17.64 Å